Protein AF-W1V8X0-F1 (afdb_monomer_lite)

pLDDT: mean 87.23, std 12.89, range [45.47, 97.69]

Structure (mmCIF, N/CA/C/O backbone):
data_AF-W1V8X0-F1
#
_entry.id   AF-W1V8X0-F1
#
loop_
_atom_site.group_PDB
_atom_site.id
_atom_site.type_symbol
_atom_site.label_atom_id
_atom_site.label_alt_id
_atom_site.label_comp_id
_atom_site.label_as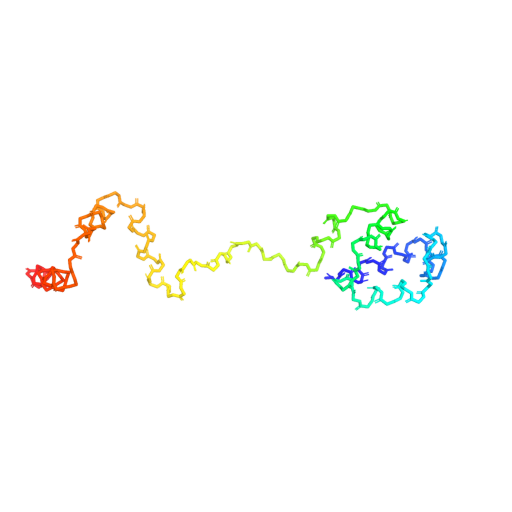ym_id
_atom_site.label_entity_id
_atom_site.label_seq_id
_atom_site.pdbx_PDB_ins_code
_atom_site.Cartn_x
_atom_site.Cartn_y
_atom_site.Cartn_z
_atom_site.occupancy
_atom_site.B_iso_or_equiv
_atom_site.auth_seq_id
_atom_site.auth_comp_id
_atom_site.auth_asym_id
_atom_site.auth_atom_id
_atom_site.pdbx_PDB_model_num
ATOM 1 N N . MET A 1 1 ? 15.290 -2.754 -2.901 1.00 80.88 1 MET A N 1
ATOM 2 C CA . MET A 1 1 ? 15.400 -2.647 -4.374 1.00 80.88 1 MET A CA 1
ATOM 3 C C . MET A 1 1 ? 14.095 -2.059 -4.885 1.00 80.88 1 MET A C 1
ATOM 5 O O . MET A 1 1 ? 13.057 -2.499 -4.409 1.00 80.88 1 MET A O 1
ATOM 9 N N . THR A 1 2 ? 14.130 -1.046 -5.754 1.00 91.19 2 THR A N 1
ATOM 10 C CA . THR A 1 2 ? 12.913 -0.418 -6.311 1.00 91.19 2 THR A CA 1
ATOM 11 C C . THR A 1 2 ? 12.420 -1.169 -7.555 1.00 91.19 2 THR A C 1
ATOM 13 O O . THR A 1 2 ? 13.184 -1.928 -8.159 1.00 91.19 2 THR A O 1
ATOM 16 N N . ARG A 1 3 ? 11.162 -0.947 -7.966 1.00 92.56 3 ARG A N 1
ATOM 17 C CA . ARG A 1 3 ? 10.609 -1.511 -9.217 1.00 92.56 3 ARG A CA 1
ATOM 18 C C . ARG A 1 3 ? 11.393 -1.015 -10.432 1.00 92.56 3 ARG A C 1
ATOM 20 O O . ARG A 1 3 ? 11.674 -1.775 -11.354 1.00 92.56 3 ARG A O 1
ATOM 27 N N . GLU A 1 4 ? 11.786 0.255 -10.408 1.00 94.56 4 GLU A N 1
ATOM 28 C CA . GLU A 1 4 ? 12.606 0.915 -11.418 1.00 94.56 4 GLU A CA 1
ATOM 29 C C . GLU A 1 4 ? 13.958 0.217 -11.577 1.00 94.56 4 GLU A C 1
ATOM 31 O O . GLU A 1 4 ? 14.375 -0.069 -12.700 1.00 94.56 4 GLU A O 1
ATOM 36 N N . ASP A 1 5 ? 14.646 -0.049 -10.468 1.00 94.19 5 ASP A N 1
ATOM 37 C CA . ASP A 1 5 ? 15.970 -0.672 -10.492 1.00 94.19 5 ASP A CA 1
ATOM 38 C C . ASP A 1 5 ? 15.887 -2.130 -10.935 1.00 94.19 5 ASP A C 1
ATOM 40 O O . ASP A 1 5 ? 16.657 -2.543 -11.802 1.00 94.19 5 ASP A O 1
ATOM 44 N N . TYR A 1 6 ? 14.887 -2.869 -10.452 1.00 95.25 6 TYR A N 1
ATOM 45 C CA . TYR A 1 6 ? 14.640 -4.242 -10.884 1.00 95.25 6 TYR A CA 1
ATOM 46 C C . TYR A 1 6 ? 14.418 -4.350 -12.398 1.00 95.25 6 TYR A C 1
ATOM 48 O O . TYR A 1 6 ? 15.057 -5.158 -13.076 1.00 95.25 6 TYR A O 1
ATOM 56 N N . LEU A 1 7 ? 13.551 -3.502 -12.966 1.00 95.69 7 LEU A N 1
ATOM 57 C CA . LEU A 1 7 ? 13.311 -3.505 -14.409 1.00 95.69 7 LEU A CA 1
ATOM 58 C C . LEU A 1 7 ? 14.573 -3.131 -15.194 1.00 95.69 7 LEU A C 1
ATOM 60 O O . LEU A 1 7 ? 14.837 -3.726 -16.238 1.00 95.69 7 LEU A O 1
ATOM 64 N N . LYS A 1 8 ? 15.381 -2.180 -14.707 1.00 95.81 8 LYS A N 1
ATOM 65 C CA . LYS A 1 8 ? 16.655 -1.824 -15.353 1.00 95.81 8 LYS A CA 1
ATOM 66 C C . LYS A 1 8 ? 17.635 -2.996 -15.356 1.00 95.81 8 LYS A C 1
ATOM 68 O O . LYS A 1 8 ? 18.280 -3.211 -16.382 1.00 95.81 8 LYS A O 1
ATOM 73 N N . GLU A 1 9 ? 17.740 -3.742 -14.257 1.00 95.50 9 GLU A N 1
ATOM 74 C CA . GLU A 1 9 ? 18.587 -4.937 -14.170 1.00 95.50 9 GLU A CA 1
ATOM 75 C C . GLU A 1 9 ? 18.112 -6.028 -15.135 1.00 95.50 9 GLU A C 1
ATOM 77 O O . GLU A 1 9 ? 18.904 -6.509 -15.946 1.00 95.50 9 GLU A O 1
ATOM 82 N N . LYS A 1 10 ? 16.807 -6.330 -15.157 1.00 95.75 10 LYS A N 1
ATOM 83 C CA . LYS A 1 10 ? 16.232 -7.320 -16.083 1.00 95.75 10 LYS A CA 1
ATOM 84 C C . LYS A 1 10 ? 16.367 -6.949 -17.550 1.00 95.75 10 LYS A C 1
ATOM 86 O O . LYS A 1 10 ? 16.623 -7.814 -18.385 1.00 95.75 10 LYS A O 1
ATOM 9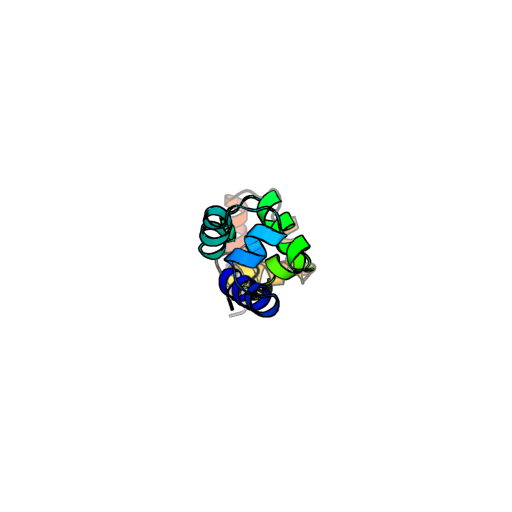1 N N . ILE A 1 11 ? 16.251 -5.668 -17.881 1.00 96.62 11 ILE A N 1
ATOM 92 C CA . ILE A 1 11 ? 16.508 -5.200 -19.244 1.00 96.62 11 ILE A CA 1
ATOM 93 C C . ILE A 1 11 ? 17.990 -5.371 -19.594 1.00 96.62 11 ILE A C 1
ATOM 95 O O . ILE A 1 11 ? 18.296 -5.822 -20.695 1.00 96.62 11 ILE A O 1
ATOM 99 N N . LYS A 1 12 ? 18.900 -5.069 -18.659 1.00 95.75 12 LYS A N 1
ATOM 100 C CA . LYS A 1 12 ? 20.351 -5.190 -18.859 1.00 95.75 12 LYS A CA 1
ATOM 101 C C . LYS A 1 12 ? 20.796 -6.635 -19.112 1.00 95.75 12 LYS A C 1
ATOM 103 O O . LYS A 1 12 ? 21.727 -6.841 -19.884 1.00 95.75 12 LYS A O 1
ATOM 108 N N . GLU A 1 13 ? 20.117 -7.621 -18.523 1.00 94.44 13 GLU A N 1
ATOM 109 C CA . GLU A 1 13 ? 20.322 -9.051 -18.816 1.00 94.44 13 GLU A CA 1
ATOM 110 C C . GLU A 1 13 ? 19.993 -9.412 -20.281 1.00 94.44 13 GLU A C 1
ATOM 112 O O . GLU A 1 13 ? 20.546 -10.371 -20.815 1.00 94.44 13 GLU A O 1
ATOM 117 N N . GLN A 1 14 ? 19.119 -8.647 -20.949 1.00 91.69 14 GLN A N 1
ATOM 118 C CA . GLN A 1 14 ? 18.687 -8.891 -22.334 1.00 91.69 14 GLN A CA 1
ATOM 119 C C . GLN A 1 14 ? 19.308 -7.937 -23.369 1.00 91.69 14 GLN A C 1
ATOM 121 O O . GLN A 1 14 ? 19.030 -8.081 -24.561 1.00 91.69 14 GLN A O 1
ATOM 126 N N . GLY A 1 15 ? 20.119 -6.964 -22.941 1.00 93.25 15 GLY A N 1
ATOM 127 C CA . GLY A 1 15 ? 20.753 -5.969 -23.808 1.00 93.25 15 GLY A CA 1
ATOM 128 C C . GLY A 1 15 ? 20.586 -4.540 -23.295 1.00 93.25 15 GLY A C 1
ATOM 129 O O . GLY A 1 15 ? 20.476 -4.280 -22.097 1.00 93.25 15 GLY A O 1
ATOM 130 N N . THR A 1 16 ? 20.595 -3.567 -24.202 1.00 95.50 16 THR A N 1
ATOM 131 C CA . THR A 1 16 ? 20.412 -2.157 -23.834 1.00 95.50 16 THR A CA 1
ATOM 132 C C . THR A 1 16 ? 18.932 -1.778 -23.738 1.00 95.50 16 THR A C 1
ATOM 134 O O . THR A 1 16 ? 18.069 -2.349 -24.401 1.00 95.50 16 THR A O 1
ATOM 137 N N . GLN A 1 17 ? 18.619 -0.723 -22.975 1.00 95.31 17 GLN A N 1
ATOM 138 C CA . GLN A 1 17 ? 17.248 -0.190 -22.891 1.00 95.31 17 GLN A CA 1
ATOM 139 C C . GLN A 1 17 ? 16.689 0.227 -24.259 1.00 95.31 17 GLN A C 1
ATOM 141 O O . GLN A 1 17 ? 15.494 0.086 -24.503 1.00 95.31 17 GLN A O 1
ATOM 146 N N . ARG A 1 18 ? 17.540 0.704 -25.178 1.00 96.00 18 ARG A N 1
ATOM 147 C CA . ARG A 1 18 ? 17.117 1.063 -26.540 1.00 96.00 18 ARG A CA 1
ATOM 148 C C . ARG A 1 18 ? 16.747 -0.163 -27.369 1.00 96.00 18 ARG A C 1
ATOM 150 O O . ARG A 1 18 ? 15.703 -0.150 -28.015 1.00 96.00 18 ARG A O 1
ATOM 157 N N . GLU A 1 19 ? 17.575 -1.203 -27.336 1.00 96.75 19 GLU A N 1
ATOM 158 C CA . GLU A 1 19 ? 17.304 -2.460 -28.044 1.00 96.75 19 GLU A CA 1
ATOM 159 C C . GLU A 1 19 ? 16.054 -3.140 -27.490 1.00 96.75 19 GLU A C 1
ATOM 161 O O . GLU A 1 19 ? 15.197 -3.578 -28.254 1.00 96.75 19 GLU A O 1
ATOM 166 N N . PHE A 1 20 ? 15.897 -3.148 -26.165 1.00 97.62 20 PHE A N 1
ATOM 167 C CA . PHE A 1 20 ? 14.703 -3.676 -25.521 1.00 97.62 20 PHE A CA 1
ATOM 168 C C . PHE A 1 20 ? 13.442 -2.899 -25.919 1.00 97.62 20 PHE A C 1
ATOM 170 O O . PHE A 1 20 ? 12.443 -3.512 -26.292 1.00 97.62 20 PHE A O 1
ATOM 177 N N . ALA A 1 21 ? 13.490 -1.560 -25.916 1.00 97.31 21 ALA A N 1
ATOM 178 C CA . ALA A 1 21 ? 12.377 -0.723 -26.363 1.00 97.31 21 ALA A CA 1
ATOM 179 C C . ALA A 1 21 ? 11.961 -1.057 -27.806 1.00 97.31 21 ALA A C 1
ATOM 181 O O . ALA A 1 21 ? 10.777 -1.254 -28.081 1.00 97.31 21 ALA A O 1
ATOM 182 N N . ALA A 1 22 ? 12.939 -1.196 -28.709 1.00 96.88 22 ALA A N 1
ATOM 183 C CA . ALA A 1 22 ? 12.693 -1.592 -30.092 1.00 96.88 22 ALA A CA 1
ATOM 184 C C . ALA A 1 22 ? 12.073 -2.998 -30.186 1.00 96.88 22 ALA A C 1
ATOM 186 O O . ALA A 1 22 ? 11.071 -3.172 -30.878 1.00 96.88 22 ALA A O 1
ATOM 187 N N . LYS A 1 23 ? 12.602 -3.972 -29.432 1.00 96.38 23 LYS A N 1
ATOM 188 C CA . LYS A 1 23 ? 12.104 -5.358 -29.373 1.00 96.38 23 LYS A CA 1
ATOM 189 C C . LYS A 1 23 ? 10.635 -5.434 -28.960 1.00 96.38 23 LYS A C 1
ATOM 191 O O . LYS A 1 23 ? 9.883 -6.210 -29.540 1.00 96.38 23 LYS A O 1
ATOM 196 N N . ILE A 1 24 ? 10.213 -4.635 -27.979 1.00 96.44 24 ILE A N 1
ATOM 197 C CA . ILE A 1 24 ? 8.816 -4.622 -27.521 1.00 96.44 24 ILE A CA 1
ATOM 198 C C . ILE A 1 24 ? 7.927 -3.667 -28.330 1.00 96.44 24 ILE A C 1
ATOM 200 O O . ILE A 1 24 ? 6.743 -3.544 -28.030 1.00 96.44 24 ILE A O 1
ATOM 204 N N . GLY A 1 25 ? 8.458 -2.959 -29.332 1.00 96.19 25 GLY A N 1
ATOM 205 C CA . GLY A 1 25 ? 7.707 -1.966 -30.102 1.00 96.19 25 GLY A CA 1
ATOM 206 C C . GLY A 1 25 ? 7.238 -0.784 -29.247 1.00 96.19 25 GLY A C 1
ATOM 207 O O . GLY A 1 25 ? 6.067 -0.401 -29.297 1.00 96.19 25 GLY A O 1
ATOM 208 N N . MET A 1 26 ? 8.116 -0.254 -28.396 1.00 95.94 26 MET A N 1
ATOM 209 C CA . MET A 1 26 ? 7.883 0.915 -27.545 1.00 95.94 26 MET A CA 1
ATOM 210 C C . MET A 1 26 ? 8.887 2.023 -27.900 1.00 95.94 26 MET A C 1
ATOM 212 O O . MET A 1 26 ? 10.071 1.728 -28.065 1.00 95.94 26 MET A O 1
ATOM 216 N N . PRO A 1 27 ? 8.473 3.303 -27.991 1.00 97.12 27 PRO A N 1
ATOM 217 C CA . PRO A 1 27 ? 9.423 4.396 -28.160 1.00 97.12 27 PRO A CA 1
ATOM 218 C C . PRO A 1 27 ? 10.435 4.420 -27.002 1.00 97.12 27 PRO A C 1
ATOM 220 O O . PRO A 1 27 ? 10.019 4.349 -25.840 1.00 97.12 27 PRO A O 1
ATOM 223 N N . PRO A 1 28 ? 11.748 4.572 -27.267 1.00 95.69 28 PRO A N 1
ATOM 224 C CA . PRO A 1 28 ? 12.747 4.607 -26.203 1.00 95.69 28 PRO A CA 1
ATOM 225 C C . PRO A 1 28 ? 12.450 5.677 -25.149 1.00 95.69 28 PRO A C 1
ATOM 227 O O . PRO A 1 28 ? 12.593 5.417 -23.962 1.00 95.69 28 PRO A O 1
ATOM 230 N N . SER A 1 29 ? 11.967 6.855 -25.560 1.00 96.56 29 SER A N 1
ATOM 231 C CA . SER A 1 29 ? 11.560 7.938 -24.652 1.00 96.56 29 SER A CA 1
ATOM 232 C C . SER A 1 29 ? 10.469 7.515 -23.665 1.00 96.56 29 SER A C 1
ATOM 234 O O . SER A 1 29 ? 10.562 7.845 -22.484 1.00 96.56 29 SER A O 1
ATOM 236 N N . THR A 1 30 ? 9.473 6.752 -24.121 1.00 97.44 30 THR A N 1
ATOM 237 C CA . THR A 1 30 ? 8.411 6.201 -23.271 1.00 97.44 30 THR A CA 1
ATOM 238 C C . THR A 1 30 ? 8.993 5.225 -22.256 1.00 97.44 30 THR A C 1
ATOM 240 O O . THR A 1 30 ? 8.749 5.387 -21.063 1.00 97.44 30 THR A O 1
ATOM 243 N N . LEU A 1 31 ? 9.827 4.276 -22.698 1.00 97.69 31 LEU A N 1
ATOM 244 C CA . LEU A 1 31 ? 10.476 3.331 -21.788 1.00 97.69 31 LEU A CA 1
ATOM 245 C C . LEU A 1 31 ? 11.334 4.062 -20.744 1.00 97.69 31 LEU A C 1
ATOM 247 O O . LEU A 1 31 ? 11.210 3.794 -19.554 1.00 97.69 31 LEU A O 1
ATOM 251 N N . PHE A 1 32 ? 12.163 5.024 -21.163 1.00 96.62 32 PHE A N 1
ATOM 252 C CA . PHE A 1 32 ? 12.993 5.810 -20.246 1.00 96.62 32 PHE A CA 1
ATOM 253 C C . PHE A 1 32 ? 12.160 6.592 -19.228 1.00 96.62 32 PHE A C 1
ATOM 255 O O . PHE A 1 32 ? 12.577 6.708 -18.079 1.00 96.62 32 PHE A O 1
ATOM 262 N N . SER A 1 33 ? 11.009 7.137 -19.633 1.00 97.00 33 SER A N 1
ATOM 263 C CA . SER A 1 33 ? 10.095 7.824 -18.718 1.00 97.00 33 SER A CA 1
ATOM 264 C C . SER A 1 33 ? 9.513 6.859 -17.686 1.00 97.00 33 SER A C 1
ATOM 266 O O . SER A 1 33 ? 9.495 7.177 -16.500 1.00 97.00 33 SER A O 1
ATOM 268 N N . ILE A 1 34 ? 9.089 5.669 -18.121 1.00 96.88 34 ILE A N 1
ATOM 269 C CA . ILE A 1 34 ? 8.528 4.633 -17.243 1.00 96.88 34 ILE A CA 1
ATOM 270 C C . ILE A 1 34 ? 9.582 4.136 -16.247 1.00 96.88 34 ILE A C 1
ATOM 272 O O . ILE A 1 34 ? 9.302 4.035 -15.062 1.00 96.88 34 ILE A O 1
ATOM 276 N N . LEU A 1 35 ? 10.825 3.914 -16.682 1.00 95.75 35 LEU A N 1
ATOM 277 C CA . LEU A 1 35 ? 11.920 3.462 -15.808 1.00 95.75 35 LEU A CA 1
ATOM 278 C C . LEU A 1 35 ? 12.392 4.516 -14.781 1.00 95.75 35 LEU A C 1
ATOM 280 O O . LEU A 1 35 ? 13.294 4.231 -13.988 1.00 95.75 35 LEU A O 1
ATOM 284 N N . ARG A 1 36 ? 11.835 5.735 -14.805 1.00 95.12 36 ARG A N 1
ATOM 285 C CA . ARG A 1 36 ? 12.022 6.757 -13.757 1.00 95.12 36 ARG A CA 1
ATOM 286 C C . ARG A 1 36 ? 10.877 6.790 -12.746 1.00 95.12 36 ARG A C 1
ATOM 288 O O . ARG A 1 36 ? 11.087 7.288 -11.648 1.00 95.12 36 ARG A O 1
ATOM 295 N N . ASN A 1 37 ? 9.688 6.340 -13.140 1.00 94.06 37 ASN A N 1
ATOM 296 C CA . ASN A 1 37 ? 8.495 6.296 -12.303 1.00 94.06 37 ASN A CA 1
ATOM 297 C C . ASN A 1 37 ? 7.545 5.215 -12.838 1.00 94.06 37 ASN A C 1
ATOM 299 O O . ASN A 1 37 ? 6.646 5.496 -13.638 1.00 94.06 37 ASN A O 1
ATOM 303 N N . VAL A 1 38 ? 7.762 3.976 -12.402 1.00 93.75 38 VAL A N 1
ATOM 304 C CA . VAL A 1 38 ? 6.988 2.806 -12.832 1.00 93.75 38 VAL A CA 1
ATOM 305 C C . VAL A 1 38 ? 5.546 2.928 -12.345 1.00 93.75 38 VAL A C 1
ATOM 307 O O . VAL A 1 38 ? 4.622 2.634 -13.098 1.00 93.75 38 VAL A O 1
ATOM 310 N N . GLY A 1 39 ? 5.339 3.439 -11.126 1.00 89.81 39 GLY A N 1
ATOM 311 C CA . GLY A 1 39 ? 4.008 3.610 -10.531 1.00 89.81 39 GLY A CA 1
ATOM 312 C C . GLY A 1 39 ? 3.112 4.625 -11.253 1.00 89.81 39 GLY A C 1
ATOM 313 O O . GLY A 1 39 ? 1.894 4.552 -11.139 1.00 89.81 39 GLY A O 1
ATOM 314 N N . GLY A 1 40 ? 3.694 5.552 -12.020 1.00 91.19 40 GLY A N 1
ATOM 315 C CA . GLY A 1 40 ? 2.948 6.517 -12.834 1.00 91.19 40 GLY A CA 1
ATOM 316 C C . GLY A 1 40 ? 2.606 6.036 -14.248 1.00 91.19 40 GLY A C 1
ATOM 317 O O . GLY A 1 40 ? 1.969 6.772 -15.002 1.00 91.19 40 GLY A O 1
ATOM 318 N N . ALA A 1 41 ? 3.058 4.848 -14.652 1.00 95.19 41 ALA A N 1
ATOM 319 C CA . ALA A 1 41 ? 2.824 4.327 -15.992 1.00 95.19 41 ALA A CA 1
ATOM 320 C C . ALA A 1 41 ? 1.438 3.680 -16.121 1.00 95.19 41 ALA A C 1
ATOM 322 O O . ALA A 1 41 ? 0.905 3.105 -15.175 1.00 95.19 41 ALA A O 1
ATOM 323 N N . SER A 1 42 ? 0.860 3.718 -17.325 1.00 95.44 42 SER A N 1
ATOM 324 C CA . SER A 1 42 ? -0.376 2.980 -17.590 1.00 95.44 42 SER A CA 1
ATOM 325 C C . SER A 1 42 ? -0.158 1.469 -17.476 1.00 95.44 42 SER A C 1
ATOM 327 O O . SER A 1 42 ? 0.886 0.944 -17.877 1.00 95.44 42 SER A O 1
ATOM 329 N N . ILE A 1 43 ? -1.184 0.762 -16.999 1.00 93.81 43 ILE A N 1
ATOM 330 C CA . ILE A 1 43 ? -1.174 -0.700 -16.845 1.00 93.81 43 ILE A CA 1
ATOM 331 C C . ILE A 1 43 ? -0.813 -1.397 -18.165 1.00 93.81 43 ILE A C 1
ATOM 333 O O . ILE A 1 43 ? 0.007 -2.311 -18.165 1.00 93.81 43 ILE A O 1
ATOM 337 N N . ASP A 1 44 ? -1.330 -0.922 -19.302 1.00 96.19 44 ASP A N 1
ATOM 338 C CA . ASP A 1 44 ? -1.014 -1.486 -20.622 1.00 96.19 44 ASP A CA 1
ATOM 339 C C . ASP A 1 44 ? 0.488 -1.463 -20.932 1.00 96.19 44 ASP A C 1
ATOM 341 O O . ASP A 1 44 ? 1.044 -2.430 -21.460 1.00 96.19 44 ASP A O 1
ATOM 345 N N . ASN A 1 45 ? 1.168 -0.371 -20.571 1.00 96.62 45 ASN A N 1
ATOM 346 C CA . ASN A 1 45 ? 2.605 -0.239 -20.777 1.00 96.62 45 ASN A CA 1
ATOM 347 C C . ASN A 1 45 ? 3.396 -1.143 -19.826 1.00 96.62 45 ASN A C 1
ATOM 349 O O . ASN A 1 45 ? 4.377 -1.751 -20.258 1.00 96.62 45 ASN A O 1
ATOM 353 N N . ILE A 1 46 ? 2.954 -1.282 -18.572 1.00 96.12 46 ILE A N 1
ATOM 354 C CA . ILE A 1 46 ? 3.560 -2.210 -17.609 1.00 96.12 46 ILE A CA 1
ATOM 355 C C . ILE A 1 46 ? 3.433 -3.652 -18.098 1.00 96.12 46 ILE A C 1
ATOM 357 O O . ILE A 1 46 ? 4.439 -4.347 -18.222 1.00 96.12 46 ILE A O 1
ATOM 361 N N . ILE A 1 47 ? 2.228 -4.080 -18.483 1.00 96.31 47 ILE A N 1
ATOM 362 C CA . ILE A 1 47 ? 1.977 -5.425 -19.017 1.00 96.31 47 ILE A CA 1
ATOM 363 C C . ILE A 1 47 ? 2.856 -5.693 -20.242 1.00 96.31 47 ILE A C 1
ATOM 365 O O . ILE A 1 47 ? 3.419 -6.779 -20.382 1.00 96.31 47 ILE A O 1
ATOM 369 N N . LYS A 1 48 ? 2.998 -4.710 -21.137 1.00 97.31 48 LYS A N 1
ATOM 370 C CA . LYS A 1 48 ? 3.832 -4.829 -22.337 1.00 97.31 48 LYS A CA 1
ATOM 371 C C . LYS A 1 48 ? 5.314 -5.023 -22.001 1.00 97.31 48 LYS A C 1
ATOM 373 O O . LYS A 1 48 ? 5.958 -5.880 -22.606 1.00 97.31 48 LYS A O 1
ATOM 378 N N . ILE A 1 49 ? 5.840 -4.278 -21.028 1.00 96.94 49 ILE A N 1
ATOM 379 C CA . ILE A 1 49 ? 7.220 -4.432 -20.544 1.00 96.94 49 ILE A CA 1
ATOM 380 C C . ILE A 1 49 ? 7.406 -5.803 -19.880 1.00 96.94 49 ILE A C 1
ATOM 382 O O . ILE A 1 49 ? 8.334 -6.523 -20.244 1.00 96.94 49 ILE A O 1
ATOM 386 N N . CYS A 1 50 ? 6.499 -6.206 -18.984 1.00 96.69 50 CYS A N 1
ATOM 387 C CA . CYS A 1 50 ? 6.540 -7.506 -18.307 1.00 96.69 50 CYS A CA 1
ATOM 388 C C . CYS A 1 50 ? 6.533 -8.677 -19.300 1.00 96.69 50 CYS A C 1
ATOM 390 O O . CYS A 1 50 ? 7.360 -9.580 -19.192 1.00 96.69 50 CYS A O 1
ATOM 392 N N . LYS A 1 51 ? 5.678 -8.624 -20.333 1.00 96.50 51 LYS A N 1
ATOM 393 C CA . LYS A 1 51 ? 5.664 -9.611 -21.428 1.00 96.50 51 LYS A CA 1
ATOM 394 C C . LYS A 1 51 ? 6.997 -9.668 -22.172 1.00 96.50 51 LYS A C 1
ATOM 396 O O . LYS A 1 51 ? 7.484 -10.755 -22.460 1.00 96.50 51 LYS A O 1
ATOM 401 N N . GLY A 1 52 ? 7.600 -8.514 -22.464 1.00 96.06 52 GLY A N 1
ATOM 402 C CA . GLY A 1 52 ? 8.913 -8.445 -23.112 1.00 96.06 52 GLY A CA 1
ATOM 403 C C . GLY A 1 52 ? 10.049 -9.024 -22.265 1.00 96.06 52 GLY A C 1
ATOM 404 O O . GLY A 1 52 ? 11.005 -9.569 -22.818 1.00 96.06 52 GLY A O 1
ATOM 405 N N . LEU A 1 53 ? 9.932 -8.924 -20.939 1.00 96.19 53 LEU A N 1
ATOM 406 C CA . LEU A 1 53 ? 10.888 -9.458 -19.967 1.00 96.19 53 LEU A CA 1
ATOM 407 C C . LEU A 1 53 ? 10.599 -10.901 -19.535 1.00 96.19 53 LEU A C 1
ATOM 409 O O . LEU A 1 53 ? 11.442 -11.497 -18.873 1.00 96.19 53 LEU A O 1
ATOM 413 N N . ASN A 1 54 ? 9.459 -11.467 -19.938 1.00 95.62 54 ASN A N 1
ATOM 414 C CA . ASN A 1 54 ? 8.973 -12.772 -19.492 1.00 95.62 54 ASN A CA 1
ATOM 415 C C . ASN A 1 54 ? 8.838 -12.879 -17.956 1.00 95.62 54 ASN A C 1
ATOM 417 O O . ASN A 1 54 ? 9.217 -13.885 -17.362 1.00 95.62 54 ASN A O 1
ATOM 421 N N . ILE A 1 55 ? 8.300 -11.828 -17.333 1.00 94.56 55 ILE A N 1
ATOM 422 C CA . ILE A 1 55 ? 7.968 -11.768 -15.898 1.00 94.56 55 ILE A CA 1
ATOM 423 C C . ILE A 1 55 ? 6.469 -11.533 -15.719 1.00 94.56 55 ILE A C 1
ATOM 425 O O . ILE A 1 55 ? 5.802 -11.007 -16.621 1.00 94.56 55 ILE A O 1
ATOM 429 N N . LYS A 1 56 ? 5.926 -11.876 -14.550 1.00 93.44 56 LYS A N 1
ATOM 430 C CA . LYS A 1 56 ? 4.524 -11.566 -14.237 1.00 93.44 56 LYS A CA 1
ATOM 431 C C . LYS A 1 56 ? 4.391 -10.139 -13.690 1.00 93.44 56 LYS A C 1
ATOM 433 O O . LYS A 1 56 ? 5.245 -9.706 -12.921 1.00 93.44 56 LYS A O 1
ATOM 438 N N . PRO A 1 57 ? 3.324 -9.396 -14.035 1.00 90.88 57 PRO A N 1
ATOM 439 C CA . PRO A 1 57 ? 3.043 -8.106 -13.401 1.00 90.88 57 PRO A CA 1
ATOM 440 C C . PRO A 1 57 ? 2.909 -8.199 -11.875 1.00 90.88 57 PRO A C 1
ATOM 442 O O . PRO A 1 57 ? 3.331 -7.278 -11.185 1.00 90.88 57 PRO A O 1
ATOM 445 N N . ASP A 1 58 ? 2.395 -9.320 -11.361 1.00 88.88 58 ASP A N 1
ATOM 446 C CA . ASP A 1 58 ? 2.271 -9.574 -9.919 1.00 88.88 58 ASP A CA 1
ATOM 447 C C . ASP A 1 58 ? 3.646 -9.595 -9.233 1.00 88.88 58 ASP A C 1
ATOM 449 O O . ASP A 1 58 ? 3.845 -8.933 -8.221 1.00 88.88 58 ASP A O 1
ATOM 453 N N . GLU A 1 59 ? 4.637 -10.249 -9.854 1.00 89.50 59 GLU A N 1
ATOM 454 C CA . GLU A 1 59 ? 6.022 -10.264 -9.360 1.00 89.50 59 GLU A CA 1
ATOM 455 C C . GLU A 1 59 ? 6.610 -8.847 -9.301 1.00 89.50 59 GLU A C 1
ATOM 457 O O . GLU A 1 59 ? 7.367 -8.526 -8.393 1.00 89.50 59 GLU A O 1
ATOM 462 N N . LEU A 1 60 ? 6.255 -7.970 -10.248 1.00 90.56 60 LEU A N 1
ATOM 463 C CA . LEU A 1 60 ? 6.690 -6.571 -10.235 1.00 90.56 60 LEU A CA 1
ATOM 464 C C . LEU A 1 60 ? 5.974 -5.749 -9.150 1.00 90.56 60 LEU A C 1
ATOM 466 O O . LEU A 1 60 ? 6.566 -4.814 -8.605 1.00 90.56 60 LEU A O 1
ATOM 470 N N . ALA A 1 61 ? 4.713 -6.067 -8.851 1.00 86.56 61 ALA A N 1
ATOM 471 C CA . ALA A 1 61 ? 3.939 -5.385 -7.820 1.00 86.56 61 ALA A CA 1
ATOM 472 C C . ALA A 1 61 ? 4.553 -5.602 -6.430 1.00 86.56 61 ALA A C 1
ATOM 474 O O . ALA A 1 61 ? 4.674 -4.638 -5.681 1.00 86.56 61 ALA A O 1
ATOM 475 N N . GLU A 1 62 ? 5.047 -6.805 -6.144 1.00 85.44 62 GLU A N 1
ATOM 476 C CA . GLU A 1 62 ? 5.681 -7.162 -4.865 1.00 85.44 62 GLU A CA 1
ATOM 477 C C . GLU A 1 62 ? 7.064 -6.507 -4.654 1.00 85.44 62 GLU A C 1
ATOM 479 O O . GLU A 1 62 ? 7.578 -6.447 -3.537 1.00 85.44 62 GLU A O 1
ATOM 484 N N . ILE A 1 63 ? 7.696 -5.986 -5.712 1.00 86.19 63 ILE A N 1
ATOM 485 C CA . ILE A 1 63 ? 9.026 -5.370 -5.624 1.00 86.19 63 ILE A CA 1
ATOM 486 C C . ILE A 1 63 ? 8.936 -3.944 -5.102 1.00 86.19 63 ILE A C 1
ATOM 488 O O . ILE A 1 63 ? 8.152 -3.129 -5.584 1.00 86.19 63 ILE A O 1
ATOM 492 N N . GLY A 1 64 ? 9.814 -3.600 -4.161 1.00 68.94 64 GLY A N 1
ATOM 493 C CA . GLY A 1 64 ? 9.894 -2.245 -3.618 1.00 68.94 64 GLY A CA 1
ATOM 494 C C . GLY A 1 64 ? 8.713 -1.873 -2.727 1.00 68.94 64 GLY A C 1
ATOM 495 O O . GLY A 1 64 ? 8.705 -0.771 -2.184 1.00 68.94 64 GLY A O 1
ATOM 496 N N . GLU A 1 65 ? 7.763 -2.787 -2.523 1.00 59.62 65 GLU A N 1
ATOM 497 C 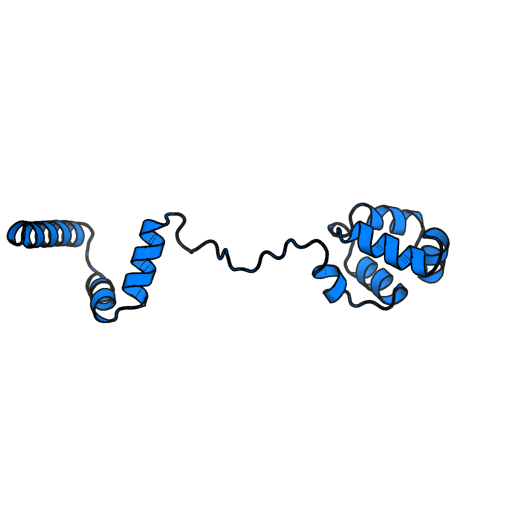CA . GLU A 1 65 ? 7.015 -2.787 -1.283 1.00 59.62 65 GLU A CA 1
ATOM 498 C C . GLU A 1 65 ? 8.035 -3.089 -0.183 1.00 59.62 65 GLU A C 1
ATOM 500 O O . GLU A 1 65 ? 8.701 -4.129 -0.177 1.00 59.62 65 GLU A O 1
ATOM 505 N N . GLU A 1 66 ? 8.195 -2.158 0.763 1.00 51.03 66 GLU A N 1
ATOM 506 C CA . GLU A 1 66 ? 8.433 -2.620 2.124 1.00 51.03 66 GLU A CA 1
ATOM 507 C C . GLU A 1 66 ? 7.401 -3.715 2.335 1.00 51.03 66 GLU A C 1
ATOM 509 O O . GLU A 1 66 ? 6.223 -3.493 2.038 1.00 51.03 66 GLU A O 1
ATOM 514 N N . ILE A 1 67 ? 7.835 -4.891 2.787 1.00 46.25 67 ILE A N 1
ATOM 515 C CA . ILE A 1 67 ? 6.904 -5.858 3.337 1.00 46.25 67 ILE A CA 1
ATOM 516 C C . ILE A 1 67 ? 6.296 -5.144 4.548 1.00 46.25 67 ILE A C 1
ATOM 518 O O . ILE A 1 67 ? 6.714 -5.328 5.686 1.00 46.25 67 ILE A O 1
ATOM 522 N N . THR A 1 68 ? 5.297 -4.303 4.303 1.00 45.47 68 THR A N 1
ATOM 523 C CA . THR A 1 68 ? 4.238 -4.025 5.237 1.00 45.47 68 THR A CA 1
ATOM 524 C C . THR A 1 68 ? 3.482 -5.333 5.243 1.00 45.47 68 THR A C 1
ATOM 526 O O . THR A 1 68 ? 2.427 -5.507 4.643 1.00 45.47 68 THR A O 1
ATOM 529 N N . ILE A 1 69 ? 4.085 -6.315 5.925 1.00 47.25 69 ILE A N 1
ATOM 530 C CA . ILE A 1 69 ? 3.308 -7.346 6.570 1.00 47.25 69 ILE A CA 1
ATOM 531 C C . ILE A 1 69 ? 2.201 -6.523 7.224 1.00 47.25 69 ILE A C 1
ATOM 533 O O . ILE A 1 69 ? 2.515 -5.565 7.944 1.00 47.25 69 ILE A O 1
ATOM 537 N N . PRO A 1 70 ? 0.923 -6.831 7.009 1.00 46.69 70 PRO A N 1
ATOM 538 C CA . PRO A 1 70 ? -0.141 -6.234 7.799 1.00 46.69 70 PRO A CA 1
ATOM 539 C C . PRO A 1 70 ? -0.021 -6.586 9.301 1.00 46.69 70 PRO A C 1
ATOM 541 O O . PRO A 1 70 ? -1.025 -6.637 9.997 1.00 46.69 70 PRO A O 1
ATOM 544 N N . SER A 1 71 ? 1.183 -6.853 9.830 1.00 49.97 71 SER A N 1
ATOM 545 C CA . SER A 1 71 ? 1.488 -6.928 11.253 1.00 49.97 71 SER A CA 1
ATOM 546 C C . SER A 1 71 ? 1.362 -5.573 11.942 1.00 49.97 71 SE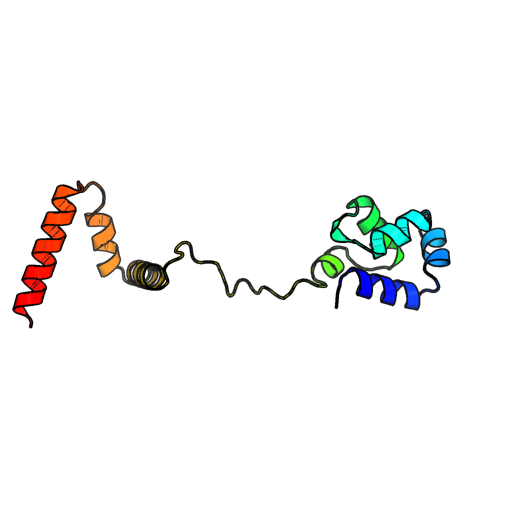R A C 1
ATOM 548 O O . SER A 1 71 ? 1.290 -5.536 13.162 1.00 49.97 71 SER A O 1
ATOM 550 N N . GLU A 1 72 ? 1.255 -4.480 11.189 1.00 51.50 72 GLU A N 1
ATOM 551 C CA . GLU A 1 72 ? 0.595 -3.275 11.674 1.00 51.50 72 GLU A CA 1
ATOM 552 C C . GLU A 1 72 ? -0.698 -3.066 10.890 1.00 51.50 72 GLU A C 1
ATOM 554 O O . GLU A 1 72 ? -0.870 -2.113 10.129 1.00 51.50 72 GLU A O 1
ATOM 559 N N . THR A 1 73 ? -1.675 -3.951 11.104 1.00 49.97 73 THR A N 1
ATOM 560 C CA . THR A 1 73 ? -3.059 -3.486 11.131 1.00 49.97 73 THR A CA 1
ATOM 561 C C . THR A 1 73 ? -3.060 -2.245 12.014 1.00 49.97 73 THR A C 1
ATOM 563 O O . THR A 1 73 ? -2.960 -2.371 13.235 1.00 49.97 73 THR A O 1
ATOM 566 N N . LYS A 1 74 ? -3.144 -1.046 11.422 1.00 55.12 74 LYS A N 1
ATOM 567 C CA . LYS A 1 74 ? -3.665 0.117 12.137 1.00 55.12 74 LYS A CA 1
ATOM 568 C C . LYS A 1 74 ? -4.973 -0.369 12.739 1.00 55.12 74 LYS A C 1
ATOM 570 O O . LYS A 1 74 ? -5.935 -0.606 12.007 1.00 55.12 74 LYS A O 1
ATOM 575 N N . GLY A 1 75 ? -4.957 -0.653 14.039 1.00 62.97 75 GLY A N 1
ATOM 576 C CA . GLY A 1 75 ? -6.141 -1.101 14.745 1.00 62.97 75 GLY A CA 1
ATOM 577 C C . GLY A 1 75 ? -7.254 -0.089 14.500 1.00 62.97 75 GLY A C 1
ATOM 578 O O . GLY A 1 75 ? -6.993 1.088 14.249 1.00 62.97 75 GLY A O 1
ATOM 579 N N . TYR A 1 76 ? -8.507 -0.532 14.581 1.00 77.88 76 TYR A N 1
ATOM 580 C CA . TYR A 1 76 ? -9.653 0.378 14.494 1.00 77.88 76 TYR A CA 1
ATOM 581 C C . TYR A 1 76 ? -9.534 1.551 15.493 1.00 77.88 76 TYR A C 1
ATOM 583 O O . TYR A 1 76 ? -10.039 2.645 15.253 1.00 77.88 76 TYR A O 1
ATOM 591 N N . TYR A 1 77 ? -8.809 1.330 16.595 1.00 82.75 77 TYR A N 1
ATOM 592 C CA . TYR A 1 77 ? -8.462 2.325 17.598 1.00 82.75 77 TYR A CA 1
ATOM 593 C C . TYR A 1 77 ? -7.061 2.898 17.368 1.00 82.75 77 TYR A C 1
ATOM 595 O O . TYR A 1 77 ? -6.090 2.163 17.211 1.00 82.75 77 TYR A O 1
ATOM 603 N N . THR A 1 78 ? -6.953 4.225 17.436 1.00 85.75 78 THR A N 1
ATOM 604 C CA . THR A 1 78 ? -5.673 4.953 17.450 1.00 85.75 78 THR A CA 1
ATOM 605 C C . THR A 1 78 ? -5.036 5.013 18.841 1.00 85.75 78 THR A C 1
ATOM 607 O O . THR A 1 78 ? -3.846 5.286 18.960 1.00 85.75 78 THR A O 1
ATOM 610 N N . ASN A 1 79 ? -5.820 4.765 19.894 1.00 88.69 79 ASN A N 1
ATOM 611 C CA . ASN A 1 79 ? -5.359 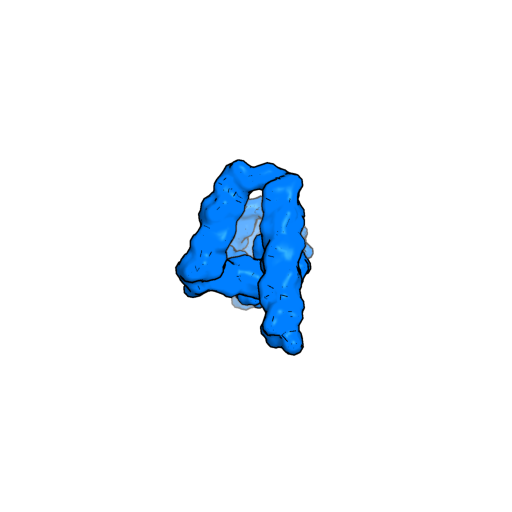4.674 21.276 1.00 88.69 79 ASN A CA 1
ATOM 612 C C . ASN A 1 79 ? -5.085 3.198 21.631 1.00 88.69 79 ASN A C 1
ATOM 614 O O . ASN A 1 79 ? -5.969 2.353 21.474 1.00 88.69 79 ASN A O 1
ATOM 618 N N . SER A 1 80 ? -3.872 2.898 22.108 1.00 84.38 80 SER A N 1
ATOM 619 C CA . SER A 1 80 ? -3.427 1.530 22.417 1.00 84.38 80 SER A CA 1
ATOM 620 C C . SER A 1 80 ? -4.204 0.893 23.570 1.00 84.38 80 SER A C 1
ATOM 622 O O . SER A 1 80 ? -4.584 -0.269 23.483 1.00 84.38 80 SER A O 1
ATOM 624 N N . GLU A 1 81 ? -4.513 1.660 24.613 1.00 84.31 81 GLU A N 1
ATOM 625 C CA . GLU A 1 81 ? -5.291 1.192 25.763 1.00 84.31 81 GLU A CA 1
ATOM 626 C C . GLU A 1 81 ? -6.726 0.826 25.345 1.00 84.31 81 GLU A C 1
ATOM 628 O O . GLU A 1 81 ? -7.240 -0.235 25.699 1.00 84.31 81 GLU A O 1
ATOM 633 N N . ALA A 1 82 ? -7.359 1.644 24.499 1.00 88.12 82 ALA A N 1
ATOM 634 C CA . ALA A 1 82 ? -8.673 1.339 23.934 1.00 88.12 82 ALA A CA 1
ATOM 635 C C . ALA A 1 82 ? -8.652 0.068 23.067 1.00 88.12 82 ALA A C 1
ATOM 637 O O . ALA A 1 82 ? -9.597 -0.723 23.116 1.00 88.12 82 ALA A O 1
ATOM 638 N N . ALA A 1 83 ? -7.575 -0.150 22.304 1.00 88.56 83 ALA A N 1
ATOM 639 C CA . ALA A 1 83 ? -7.395 -1.364 21.513 1.00 88.56 83 ALA A CA 1
ATOM 640 C C . ALA A 1 83 ? -7.291 -2.615 22.404 1.00 88.56 83 ALA A C 1
ATOM 642 O O . ALA A 1 83 ? -7.968 -3.612 22.144 1.00 88.56 83 ALA A O 1
ATOM 643 N N . GLU A 1 84 ? -6.505 -2.549 23.482 1.00 87.12 84 GLU A N 1
ATOM 644 C CA . GLU A 1 84 ? -6.371 -3.637 24.457 1.00 87.12 84 GLU A CA 1
ATOM 645 C C . GLU A 1 84 ? -7.701 -3.958 25.148 1.00 87.12 84 GLU A C 1
ATOM 647 O O . GLU A 1 84 ? -8.085 -5.127 25.256 1.00 87.12 84 GLU A O 1
ATOM 652 N N . PHE A 1 85 ? -8.456 -2.935 25.561 1.00 86.25 85 PHE A N 1
ATOM 653 C CA . PHE A 1 85 ? -9.778 -3.136 26.150 1.00 86.25 85 PHE A CA 1
ATOM 654 C C . PHE A 1 85 ? -10.759 -3.764 25.162 1.00 86.25 85 PHE A C 1
ATOM 656 O O . PHE A 1 85 ? -11.464 -4.711 25.522 1.00 86.25 85 PHE A O 1
ATOM 663 N N . ALA A 1 86 ? -10.798 -3.291 23.916 1.00 86.50 86 ALA A N 1
ATOM 664 C CA . ALA A 1 86 ? -11.653 -3.875 22.889 1.00 86.50 86 ALA A CA 1
ATOM 665 C C . ALA A 1 86 ? -11.335 -5.361 22.670 1.00 86.50 86 ALA A C 1
ATOM 667 O O . ALA A 1 86 ? -12.251 -6.183 22.596 1.00 86.50 86 ALA A O 1
ATOM 668 N N . GLU A 1 87 ? -10.054 -5.732 22.655 1.00 86.69 87 GLU A N 1
ATOM 669 C CA . GLU A 1 87 ? -9.630 -7.125 22.523 1.00 86.69 87 GLU A CA 1
ATOM 670 C C . GLU A 1 87 ? -9.995 -7.970 23.756 1.00 86.69 87 GLU A C 1
ATOM 672 O O . GLU A 1 87 ? -10.500 -9.091 23.623 1.00 86.69 87 GLU A O 1
ATOM 677 N N . TYR A 1 88 ? -9.840 -7.427 24.966 1.00 85.31 88 TYR A N 1
ATOM 678 C CA . TYR A 1 88 ? -10.281 -8.069 26.209 1.00 85.31 88 TYR A CA 1
ATOM 679 C C . TYR A 1 88 ? -11.783 -8.395 26.189 1.00 85.31 88 TYR A C 1
ATOM 681 O O . TYR A 1 88 ? -12.207 -9.512 26.506 1.00 85.31 88 TYR A O 1
ATOM 689 N N . LEU A 1 89 ? -12.601 -7.429 25.773 1.00 84.69 89 LEU A N 1
ATOM 690 C CA . LEU A 1 89 ? -14.053 -7.565 25.666 1.00 84.69 89 LEU A CA 1
ATOM 691 C C . LEU A 1 89 ? -14.447 -8.537 24.554 1.00 84.69 89 LEU A C 1
ATOM 693 O O . LEU A 1 89 ? -15.369 -9.342 24.707 1.00 84.69 89 LEU A O 1
ATOM 697 N N . ARG A 1 90 ? -13.719 -8.502 23.433 1.00 82.31 90 ARG A N 1
ATOM 698 C CA . ARG A 1 90 ? -13.916 -9.418 22.312 1.00 82.31 90 ARG A CA 1
ATOM 699 C C . ARG A 1 90 ? -13.568 -10.847 22.692 1.00 82.31 90 ARG A C 1
ATOM 701 O O . ARG A 1 90 ? -14.225 -11.746 22.192 1.00 82.31 90 ARG A O 1
ATOM 708 N N . THR A 1 91 ? -12.590 -11.107 23.548 1.00 86.06 91 THR A N 1
ATOM 709 C CA . THR A 1 91 ? -12.125 -12.479 23.828 1.00 86.06 91 THR A CA 1
ATOM 710 C C . THR A 1 91 ? -12.801 -13.136 25.032 1.00 86.06 91 THR A C 1
ATOM 712 O O . THR A 1 91 ? -12.784 -14.362 25.140 1.00 86.06 91 THR A O 1
ATOM 715 N N . ARG A 1 92 ? -13.460 -12.367 25.912 1.00 85.69 92 ARG A N 1
ATOM 716 C CA . ARG A 1 92 ? -14.102 -12.882 27.135 1.00 85.69 92 ARG A CA 1
ATOM 717 C C . ARG A 1 92 ? -15.628 -12.735 27.091 1.00 85.69 92 ARG A C 1
ATOM 719 O O . ARG A 1 92 ? -16.127 -11.629 27.291 1.00 85.69 92 ARG A O 1
ATOM 726 N N . PRO A 1 93 ? -16.401 -13.828 26.925 1.00 81.31 93 PRO A N 1
ATOM 727 C CA . PRO A 1 93 ? -17.863 -13.770 26.819 1.00 81.31 93 PRO A CA 1
ATOM 728 C C . PRO A 1 93 ? -18.556 -13.011 27.959 1.00 81.31 93 PRO A C 1
ATOM 730 O O . PRO A 1 93 ? -19.438 -12.202 27.695 1.00 81.31 93 PRO A O 1
ATOM 733 N N . GLY A 1 94 ? -18.120 -13.204 29.211 1.00 80.06 94 GLY A N 1
ATOM 734 C CA . GLY A 1 94 ? -18.694 -12.502 30.367 1.00 80.06 94 GLY A CA 1
ATOM 735 C C . GLY A 1 94 ? -18.463 -10.988 30.349 1.00 80.06 94 GLY A C 1
ATOM 736 O O . GLY A 1 94 ? -19.356 -10.228 30.703 1.00 80.06 94 GLY A O 1
ATOM 737 N N . ALA A 1 95 ? -17.302 -10.539 29.866 1.00 78.81 95 ALA A N 1
ATOM 738 C CA . ALA A 1 95 ? -17.018 -9.115 29.698 1.00 78.81 95 ALA A CA 1
ATOM 739 C C . ALA A 1 95 ? -17.764 -8.534 28.483 1.00 78.81 95 ALA A C 1
ATOM 741 O O . ALA A 1 95 ? -18.256 -7.410 28.535 1.00 78.81 95 ALA A O 1
ATOM 742 N N . ARG A 1 96 ? -17.935 -9.330 27.419 1.00 80.62 96 ARG A N 1
ATOM 743 C CA . ARG A 1 96 ? -18.747 -8.974 26.247 1.00 80.62 96 ARG A CA 1
ATOM 744 C C . ARG A 1 96 ? -20.219 -8.734 26.597 1.00 80.62 96 ARG A C 1
ATOM 746 O O . ARG A 1 96 ? -20.841 -7.858 26.003 1.00 80.62 96 ARG A O 1
ATOM 753 N N . MET A 1 97 ? -20.772 -9.469 27.568 1.00 80.62 97 MET A N 1
ATOM 754 C CA . MET A 1 97 ? -22.155 -9.262 28.020 1.00 80.62 97 MET A CA 1
ATOM 755 C C . MET A 1 97 ? -22.399 -7.845 28.550 1.00 80.62 97 MET A C 1
ATOM 757 O O . MET A 1 97 ? -23.490 -7.323 28.352 1.00 80.62 97 MET A O 1
ATOM 761 N N . LEU A 1 98 ? -21.393 -7.192 29.147 1.00 78.12 98 LEU A N 1
ATOM 762 C CA . LEU A 1 98 ? -21.520 -5.806 29.617 1.00 78.12 98 LEU A CA 1
ATOM 763 C C . LEU A 1 98 ? -21.799 -4.831 28.460 1.00 78.12 98 LEU A C 1
ATOM 765 O O . LEU A 1 98 ? -22.558 -3.887 28.630 1.00 78.12 98 LEU A O 1
ATOM 769 N N . PHE A 1 99 ? -21.262 -5.097 27.263 1.00 77.19 99 PHE A N 1
ATOM 770 C CA . PHE A 1 99 ? -21.530 -4.292 26.062 1.00 77.19 99 PHE A CA 1
ATOM 771 C C . PHE A 1 99 ? -22.928 -4.528 25.507 1.00 77.19 99 PHE A C 1
ATOM 773 O O . PHE A 1 99 ? -23.570 -3.601 25.028 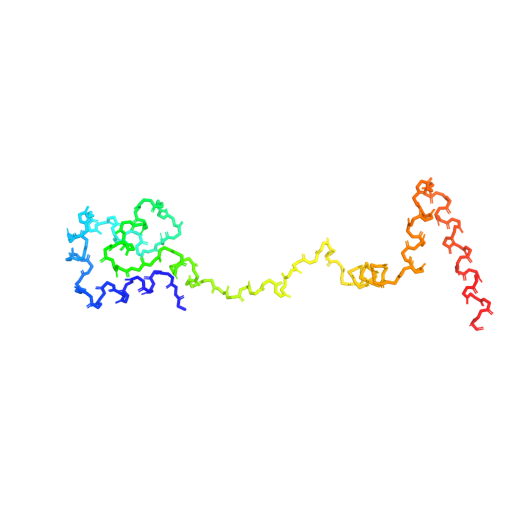1.00 77.19 99 PHE A O 1
ATOM 780 N N . SER A 1 100 ? -23.406 -5.771 25.568 1.00 80.12 100 SER A N 1
ATOM 781 C CA . SER A 1 100 ? -24.786 -6.080 25.192 1.00 80.12 100 SER A CA 1
ATOM 782 C C . SER A 1 100 ? -25.783 -5.450 26.162 1.00 80.12 100 SER A C 1
ATOM 784 O O . SER A 1 100 ? -26.802 -4.949 25.711 1.00 80.12 100 SER A O 1
ATOM 786 N N . ALA A 1 101 ? -25.473 -5.430 27.462 1.00 83.88 101 ALA A N 1
ATOM 787 C CA . ALA A 1 101 ? -26.292 -4.775 28.479 1.00 83.88 101 ALA A CA 1
ATOM 788 C C . ALA A 1 101 ? -26.308 -3.246 28.330 1.00 83.88 101 ALA A C 1
ATOM 790 O O . ALA A 1 101 ? -27.327 -2.626 28.597 1.00 83.88 101 ALA A O 1
ATOM 791 N N . ALA A 1 102 ? -25.202 -2.655 27.868 1.00 84.69 102 ALA A N 1
ATOM 792 C CA . ALA A 1 102 ? -25.115 -1.224 27.583 1.00 84.69 102 ALA A CA 1
ATOM 793 C C . ALA A 1 102 ? -25.872 -0.795 26.314 1.00 84.69 102 ALA A C 1
ATOM 795 O O . ALA A 1 102 ? -26.084 0.398 26.093 1.00 84.69 102 ALA A O 1
ATOM 796 N N . LYS A 1 103 ? -26.266 -1.746 25.456 1.00 83.56 103 LYS A N 1
ATOM 797 C CA . LYS A 1 103 ? -27.048 -1.447 24.259 1.00 83.56 103 LYS A CA 1
ATOM 798 C C . LYS A 1 103 ? -28.404 -0.883 24.692 1.00 83.56 103 LYS A C 1
ATOM 800 O O . LYS A 1 103 ? -29.092 -1.499 25.495 1.00 83.56 103 LYS A O 1
ATOM 805 N N . ASP A 1 104 ? -28.758 0.274 24.142 1.00 86.19 104 ASP A N 1
ATOM 806 C CA . ASP A 1 104 ? -29.995 1.016 24.426 1.00 86.19 104 ASP A CA 1
ATOM 807 C C . ASP A 1 104 ? -30.030 1.763 25.781 1.00 86.19 104 ASP A C 1
ATOM 809 O O . ASP A 1 104 ? -31.066 2.320 26.134 1.00 86.19 104 ASP A O 1
ATOM 813 N N . MET A 1 105 ? -28.903 1.863 26.503 1.00 90.19 105 MET A N 1
ATOM 814 C CA . MET A 1 105 ? -28.777 2.759 27.664 1.00 90.19 105 MET A CA 1
ATOM 815 C C . MET A 1 105 ? -28.537 4.213 27.233 1.00 90.19 105 MET A C 1
ATOM 817 O O . MET A 1 105 ? -27.766 4.488 26.308 1.00 90.19 105 MET A O 1
ATOM 821 N N . SER A 1 106 ? -29.153 5.161 27.939 1.00 93.25 106 SER A N 1
ATOM 822 C CA . SER A 1 106 ? -28.874 6.591 27.790 1.00 93.25 106 SER A CA 1
ATOM 823 C C . SER A 1 106 ? -27.497 6.964 28.350 1.00 93.25 106 SER A C 1
ATOM 825 O O . SER A 1 106 ? -26.859 6.210 29.093 1.00 93.25 106 SER A O 1
ATOM 827 N N . LYS A 1 107 ? -27.023 8.164 28.002 1.00 90.31 107 LYS A N 1
ATOM 828 C CA . LYS A 1 107 ? -25.752 8.686 28.515 1.00 90.31 107 LYS A CA 1
ATOM 829 C C . LYS A 1 107 ? -25.786 8.816 30.038 1.00 90.31 107 LYS A C 1
ATOM 831 O O . LYS A 1 107 ? -24.829 8.436 30.707 1.00 90.31 107 LYS A O 1
ATOM 836 N N . GLU A 1 108 ? -26.892 9.319 30.566 1.00 93.19 108 GLU A N 1
ATOM 837 C CA . GLU A 1 108 ? -27.109 9.554 31.988 1.00 93.19 108 GLU A CA 1
ATOM 838 C C . GLU A 1 108 ? -27.091 8.233 32.775 1.00 93.19 108 GLU A C 1
ATOM 840 O O . GLU A 1 108 ? -26.418 8.130 33.802 1.00 93.19 108 GLU A O 1
ATOM 845 N N . GLU A 1 109 ? -27.742 7.189 32.253 1.00 92.69 109 GLU A N 1
ATOM 846 C CA . GLU A 1 109 ? -27.750 5.851 32.864 1.00 92.69 109 GLU A CA 1
ATOM 847 C C . GLU A 1 109 ? -26.364 5.190 32.831 1.00 92.69 109 GLU A C 1
ATOM 849 O O . GLU A 1 109 ? -25.963 4.509 33.782 1.00 92.69 109 GLU A O 1
ATOM 854 N N . MET A 1 110 ? -25.590 5.408 31.762 1.00 89.25 110 MET A N 1
ATOM 855 C CA . MET A 1 110 ? -24.200 4.948 31.698 1.00 89.25 110 MET A CA 1
ATOM 856 C C . MET A 1 110 ? -23.328 5.648 32.747 1.00 89.25 110 MET A C 1
ATOM 858 O O . MET A 1 110 ? -22.556 4.983 33.440 1.00 89.25 110 MET A O 1
ATOM 862 N N . GLU A 1 111 ? -23.465 6.966 32.914 1.00 90.31 111 GLU A N 1
ATOM 863 C CA . GLU A 1 111 ? -22.733 7.725 33.937 1.00 90.31 111 GLU A CA 1
ATOM 864 C C . GLU A 1 111 ? -23.079 7.260 35.360 1.00 90.31 111 GLU A C 1
ATOM 866 O O . GLU A 1 111 ? -22.189 7.125 36.204 1.00 90.31 111 GLU A O 1
ATOM 871 N N . GLU A 1 112 ? -24.352 6.975 35.641 1.00 93.31 112 GLU A N 1
ATOM 872 C CA . GLU A 1 112 ? -24.778 6.412 36.927 1.00 93.31 112 GLU A CA 1
ATOM 873 C C . GLU A 1 112 ? -24.188 5.015 37.165 1.00 93.31 112 GLU A C 1
ATOM 875 O O . GLU A 1 112 ? -23.670 4.719 38.247 1.00 93.31 112 GLU A O 1
ATOM 880 N N . THR A 1 113 ? -24.173 4.181 36.128 1.00 91.31 113 THR A N 1
ATOM 881 C CA . THR A 1 113 ? -23.582 2.841 36.186 1.00 91.31 113 THR A CA 1
ATOM 882 C C . THR A 1 113 ? -22.085 2.898 36.490 1.00 91.31 113 THR A C 1
ATOM 884 O O . THR A 1 113 ? -21.594 2.130 37.322 1.00 91.31 113 THR A O 1
ATOM 887 N N . VAL A 1 114 ? -21.350 3.835 35.882 1.00 90.19 114 VAL A N 1
ATOM 888 C CA . VAL A 1 114 ? -19.923 4.051 36.176 1.00 90.19 114 VAL A CA 1
ATOM 889 C C . VAL A 1 114 ? -19.721 4.417 37.647 1.00 90.19 114 VAL A C 1
ATOM 891 O O . VAL A 1 114 ? -18.893 3.788 38.311 1.00 90.19 114 VAL A O 1
ATOM 894 N N . LYS A 1 115 ? -20.523 5.343 38.194 1.00 93.25 115 LYS A N 1
ATOM 895 C CA . LYS A 1 115 ? -20.465 5.711 39.623 1.00 93.25 115 LYS A CA 1
ATOM 896 C C . LYS A 1 115 ? -20.695 4.500 40.527 1.00 93.25 115 LYS A C 1
ATOM 898 O O . LYS A 1 115 ? -19.998 4.330 41.529 1.00 93.25 115 LYS A O 1
ATOM 903 N N . TYR A 1 116 ? -21.641 3.630 40.173 1.00 93.69 116 TYR A N 1
ATOM 904 C CA . TYR A 1 116 ? -21.898 2.409 40.934 1.00 93.69 116 TYR A CA 1
ATOM 905 C C . TYR A 1 116 ? -20.718 1.426 40.879 1.00 93.69 116 TYR A C 1
ATOM 907 O O . TYR A 1 116 ? -20.327 0.872 41.907 1.00 93.69 116 TYR A O 1
ATOM 915 N N . ILE A 1 117 ? -20.091 1.245 39.713 1.00 91.12 117 ILE A N 1
ATOM 916 C CA . ILE A 1 117 ? -18.888 0.409 39.565 1.00 91.12 117 ILE A CA 1
ATOM 917 C C . ILE A 1 117 ? -17.734 0.950 40.420 1.00 91.12 117 ILE A C 1
ATOM 919 O O . ILE A 1 117 ? -17.050 0.177 41.094 1.00 91.12 117 ILE A O 1
ATOM 923 N N . GLU A 1 118 ? -17.509 2.264 40.420 1.00 91.81 118 GLU A N 1
ATOM 924 C CA . GLU A 1 118 ? -16.487 2.906 41.256 1.00 91.81 118 GLU A CA 1
ATOM 925 C C . GLU A 1 118 ? -16.764 2.716 42.750 1.00 91.81 118 GLU A C 1
ATOM 927 O O . GLU A 1 118 ? -15.852 2.390 43.515 1.00 91.81 118 GLU A O 1
ATOM 932 N N . PHE A 1 119 ? -18.030 2.833 43.158 1.00 94.69 119 PHE A N 1
ATOM 933 C CA . PHE A 1 119 ? -18.464 2.535 44.520 1.00 94.69 119 PHE A CA 1
ATOM 934 C C . PHE A 1 119 ? -18.218 1.072 44.909 1.00 94.69 119 PHE A C 1
ATOM 936 O O . PHE A 1 119 ? -17.751 0.797 46.010 1.00 94.69 119 PHE A O 1
ATOM 943 N N . LEU A 1 120 ? -18.485 0.109 44.023 1.00 94.56 120 LEU A N 1
ATOM 944 C CA . LEU A 1 120 ? -18.169 -1.294 44.299 1.00 94.56 120 LEU A CA 1
ATOM 945 C C . LEU A 1 120 ? -16.658 -1.514 44.444 1.00 94.56 120 LEU A C 1
ATOM 947 O O . LEU A 1 120 ? -16.228 -2.198 45.371 1.00 94.56 120 LEU A O 1
ATOM 951 N N . LYS A 1 121 ? -15.841 -0.898 43.579 1.00 92.00 121 LYS A N 1
ATOM 952 C CA . LYS A 1 121 ? -14.373 -0.971 43.667 1.00 92.00 121 LYS A CA 1
ATOM 953 C C . LYS A 1 121 ? -13.839 -0.398 44.982 1.00 92.00 121 LYS A C 1
ATOM 955 O O . LYS A 1 121 ? -12.871 -0.934 45.513 1.00 92.00 121 LYS A O 1
ATOM 960 N N . SER A 1 122 ? -14.455 0.656 45.525 1.00 93.19 122 SER A N 1
ATOM 961 C CA . SER A 1 122 ? -14.013 1.259 46.790 1.00 93.19 122 SER A CA 1
ATOM 962 C C . SER A 1 122 ? -14.248 0.363 48.010 1.00 93.19 122 SER A C 1
ATOM 964 O O . SER A 1 122 ? -13.527 0.497 48.993 1.00 93.19 122 SER A O 1
ATOM 966 N N . LYS A 1 123 ? -15.187 -0.593 47.941 1.00 93.44 123 LYS A N 1
ATOM 967 C CA . LYS A 1 123 ? -15.428 -1.586 49.007 1.00 93.44 123 LYS A CA 1
ATOM 968 C C . LYS A 1 123 ? -14.368 -2.683 49.099 1.00 93.44 123 LYS A C 1
ATOM 970 O O . LYS A 1 123 ? -14.332 -3.401 50.092 1.00 93.44 123 LYS A O 1
ATOM 975 N N . HIS A 1 124 ? -13.557 -2.840 48.057 1.00 84.00 124 HIS A N 1
ATOM 976 C CA . HIS A 1 124 ? -12.516 -3.864 47.961 1.00 84.00 124 HIS A CA 1
ATOM 977 C C . HIS A 1 124 ? -11.104 -3.259 47.936 1.00 84.00 124 HIS A C 1
ATOM 979 O O . HIS A 1 124 ? -10.159 -3.935 47.527 1.00 84.00 124 HIS A O 1
ATOM 985 N N . LYS A 1 125 ? -10.979 -1.988 48.335 1.00 58.19 125 LYS A N 1
ATOM 986 C CA . LYS A 1 125 ? -9.702 -1.323 48.598 1.00 58.19 125 LYS A CA 1
ATOM 987 C C . LYS A 1 125 ? -9.224 -1.573 50.020 1.00 58.19 125 LYS A C 1
ATOM 989 O O . LYS A 1 125 ? -10.086 -1.647 50.922 1.00 58.19 125 LYS A O 1
#

Sequence (125 aa):
MTREDYLKEKIKEQGTQREFAAKIGMPPSTLFSILRNVGGASIDNIIKICKGLNIKPDELAEIGEEITIPSETKGYYTNSEAAEFAEYLRTRPGARMLFSAAKDMSKEEMEETVKYIEFLKSKHK

Secondary structure (DSSP, 8-state):
--HHHHHHHHHHHHS-HHHHHHHTT--HHHHHHHTT-GGGS-HHHHHHHHHHHT--HHHHHTTT-----GGG---S-SSHHHHHHHHHHHH-HHHHHHHHHTTT--HHHHHHHHHHHHHHHHTT-

Organism: NCBI:txid1403949

Foldseek 3Di:
DALLVVLCVLVVVVPDLCVLCVVLVHDSVLSVVCSVPVPPDDPVVLVSSCVSSVHDSVVSVPGPPPPVVVPVPVPPDPDPVVSVVVVVLVVDVVSVVVVVVCVPDDPVRVVVVVVVVVVVVVVVD

Radius of gyration: 28.6 Å; chains: 1; bounding box: 51×23×79 Å

InterPro domains:
  IPR001387 Cro/C1-type, helix-turn-helix domain [PF01381] (7-60)
  IPR001387 Cro/C1-type, helix-turn-helix domain [PS50943] (7-60)
  IPR001387 Cro/C1-type, helix-turn-helix domain [SM00530] (6-60)
  IPR001387 Cro/C1-type, helix-turn-helix domain [cd00093] (7-60)
  IPR010982 Lambda repressor-like, DNA-binding domain superfamily [G3DSA:1.10.260.40] (5-125)
  IPR010982 Lambda repressor-like, DNA-binding domain superfamily [SSF47413] (8-62)